Protein AF-A0A0A3YJQ0-F1 (afdb_monomer_lite)

pLDDT: mean 94.19, std 6.0, range [55.44, 98.5]

Foldseek 3Di:
DLVVLLCCVPPVPDDLVRSCVVVVHDSVVNVVSNVVVVVVVVVVVVVVVVVVVVVVVVVVVVVVVVVVVVVVVVVVCVVPVD

Radius of gyration: 26.92 Å; chains: 1; bounding box: 47×18×76 Å

Organism: NCBI:txid371042

Structure (mmCIF, N/CA/C/O backbone):
data_AF-A0A0A3YJQ0-F1
#
_entry.id   AF-A0A0A3YJQ0-F1
#
loop_
_atom_site.group_PDB
_atom_site.id
_atom_site.type_symbol
_atom_site.label_atom_id
_atom_site.label_alt_id
_atom_site.label_comp_id
_atom_site.label_asym_id
_atom_site.label_entity_id
_atom_site.label_seq_id
_atom_site.pdbx_PDB_ins_code
_atom_site.Cartn_x
_atom_site.Cartn_y
_atom_site.Cartn_z
_atom_site.occupancy
_atom_site.B_iso_or_equiv
_atom_site.auth_seq_id
_atom_site.auth_comp_id
_atom_site.auth_asym_id
_atom_site.auth_atom_id
_atom_site.pdbx_PDB_model_num
ATOM 1 N N . PHE A 1 1 ? -0.411 -0.008 20.686 1.00 88.06 1 PHE A N 1
ATOM 2 C CA . PHE A 1 1 ? -1.798 0.403 20.995 1.00 88.06 1 PHE A CA 1
ATOM 3 C C . PHE A 1 1 ? -2.678 0.692 19.769 1.00 88.06 1 PHE A C 1
ATOM 5 O O . PHE A 1 1 ? -3.432 -0.188 19.388 1.00 88.06 1 PHE A O 1
ATOM 12 N N . LYS A 1 2 ? -2.625 1.865 19.100 1.00 91.62 2 LYS A N 1
ATOM 13 C CA . LYS A 1 2 ? -3.582 2.203 18.007 1.00 91.62 2 LYS A CA 1
ATOM 14 C C . LYS A 1 2 ? -3.560 1.221 16.821 1.00 91.62 2 LYS A C 1
ATOM 16 O O . LYS A 1 2 ? -4.624 0.844 16.346 1.00 91.62 2 LYS A O 1
ATOM 21 N N . LYS A 1 3 ? -2.374 0.786 16.370 1.00 92.00 3 LYS A N 1
ATOM 22 C CA . LYS A 1 3 ? -2.238 -0.236 15.310 1.00 92.00 3 LYS A CA 1
ATOM 23 C C . LYS A 1 3 ? -2.885 -1.566 15.710 1.00 92.00 3 LYS A C 1
ATOM 25 O O . LYS A 1 3 ? -3.674 -2.102 14.948 1.00 92.00 3 LYS A O 1
ATOM 30 N N . GLU A 1 4 ? -2.615 -2.046 16.921 1.00 92.75 4 GLU A N 1
ATOM 31 C CA . GLU A 1 4 ? -3.193 -3.296 17.440 1.00 92.75 4 GLU A CA 1
ATOM 32 C C . GLU A 1 4 ? -4.719 -3.205 17.564 1.00 92.75 4 GLU A C 1
ATOM 34 O O . GLU A 1 4 ? -5.423 -4.131 17.182 1.00 92.75 4 GLU A O 1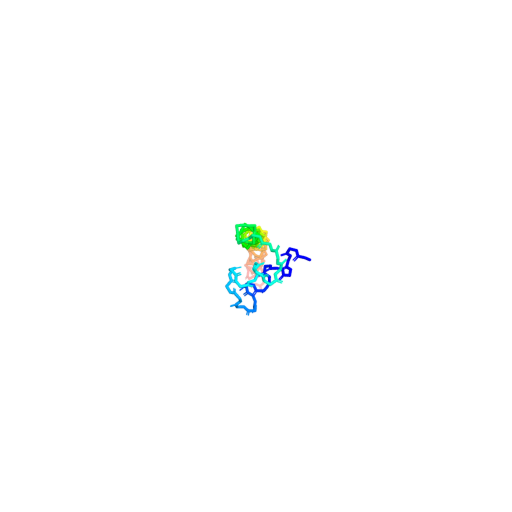
ATOM 39 N N . ALA A 1 5 ? -5.247 -2.061 18.011 1.00 95.44 5 ALA A N 1
ATOM 40 C CA . ALA A 1 5 ? -6.687 -1.827 18.084 1.00 95.44 5 ALA A CA 1
ATOM 41 C C . ALA A 1 5 ? -7.369 -1.900 16.705 1.00 95.44 5 ALA A C 1
ATOM 43 O O . ALA A 1 5 ? -8.463 -2.445 16.574 1.00 95.44 5 ALA A O 1
ATOM 44 N N . VAL A 1 6 ? -6.710 -1.373 15.669 1.00 95.12 6 VAL A N 1
ATOM 45 C CA . VAL A 1 6 ? -7.175 -1.465 14.277 1.00 95.12 6 VAL A CA 1
ATOM 46 C C . VAL A 1 6 ? -7.062 -2.902 13.749 1.00 95.12 6 VAL A C 1
ATOM 48 O O . VAL A 1 6 ? -7.974 -3.359 13.061 1.00 95.12 6 VAL A O 1
ATOM 51 N N . ALA A 1 7 ? -6.003 -3.635 14.109 1.00 95.19 7 ALA A N 1
ATOM 52 C CA . ALA A 1 7 ? -5.793 -5.030 13.713 1.00 95.19 7 ALA A CA 1
ATOM 53 C C . ALA A 1 7 ? -6.866 -5.977 14.277 1.00 95.19 7 ALA A C 1
ATOM 55 O O . ALA A 1 7 ? -7.314 -6.879 13.573 1.00 95.19 7 ALA A O 1
ATOM 56 N N . LEU A 1 8 ? -7.371 -5.733 15.496 1.00 96.12 8 LEU A N 1
ATOM 57 C CA . LEU A 1 8 ? -8.509 -6.497 16.034 1.00 96.12 8 LEU A CA 1
ATOM 58 C C . LEU A 1 8 ? -9.713 -6.483 15.078 1.00 96.12 8 LEU A C 1
ATOM 60 O O . LEU A 1 8 ? -10.381 -7.499 14.896 1.00 96.12 8 LEU A O 1
ATOM 64 N N . VAL A 1 9 ? -9.979 -5.335 14.452 1.00 95.88 9 VAL A N 1
ATOM 65 C CA . VAL A 1 9 ? -11.104 -5.162 13.525 1.00 95.88 9 VAL A CA 1
ATOM 66 C C . VAL A 1 9 ? -10.761 -5.693 12.133 1.00 95.88 9 VAL A C 1
ATOM 68 O O . VAL A 1 9 ? -11.527 -6.467 11.567 1.00 95.88 9 VAL A O 1
ATOM 71 N N . ASN A 1 10 ? -9.615 -5.291 11.582 1.00 94.19 10 ASN A N 1
ATOM 72 C CA . ASN A 1 10 ? -9.274 -5.560 10.183 1.00 94.19 10 ASN A CA 1
ATOM 73 C C . ASN A 1 10 ? -8.741 -6.976 9.934 1.00 94.19 10 ASN A C 1
ATOM 75 O O . ASN A 1 10 ? -8.937 -7.510 8.848 1.00 94.19 10 ASN A O 1
ATOM 79 N N . GLU A 1 11 ? -8.056 -7.566 10.912 1.00 94.38 11 GLU A N 1
ATOM 80 C CA . GLU A 1 11 ? -7.355 -8.847 10.758 1.00 94.38 11 GLU A CA 1
ATOM 81 C C . GLU A 1 11 ? -8.039 -9.955 11.561 1.00 94.38 11 GLU A C 1
ATOM 83 O O . GLU A 1 11 ? -8.169 -11.078 11.087 1.00 94.38 11 GLU A O 1
ATOM 88 N N . GLN A 1 12 ? -8.521 -9.638 12.767 1.00 93.19 12 GLN A N 1
ATOM 89 C CA . GLN A 1 12 ? -9.114 -10.629 13.675 1.00 93.19 12 GLN A CA 1
ATOM 90 C C . GLN A 1 12 ? -10.650 -10.671 13.622 1.00 93.19 12 GLN A C 1
ATOM 92 O O . GLN A 1 12 ? -11.274 -11.443 14.350 1.00 93.19 12 GLN A O 1
ATOM 97 N N . GLY A 1 13 ? -11.274 -9.848 12.772 1.00 93.50 13 GLY A N 1
ATOM 98 C CA . GLY A 1 13 ? -12.711 -9.891 12.485 1.00 93.50 13 GLY A CA 1
ATOM 99 C C . GLY A 1 13 ? -13.623 -9.384 13.607 1.00 93.50 13 GLY A C 1
ATOM 100 O O . GLY A 1 13 ? -14.824 -9.660 13.595 1.00 93.50 13 GLY A O 1
ATOM 101 N N . TYR A 1 14 ? -13.096 -8.651 14.592 1.00 96.94 14 TYR A N 1
ATOM 102 C CA . TYR A 1 14 ? -13.931 -8.051 15.630 1.00 96.94 14 TYR A CA 1
ATOM 103 C C . TYR A 1 14 ? -14.798 -6.939 15.040 1.00 96.94 14 TYR A C 1
ATOM 105 O O . TYR A 1 14 ? -14.351 -6.125 14.232 1.00 96.94 14 TYR A O 1
ATOM 113 N N . THR A 1 15 ? -16.036 -6.825 15.521 1.00 97.56 15 THR A N 1
ATOM 114 C CA . THR A 1 15 ? -16.805 -5.600 15.291 1.00 97.56 15 THR A CA 1
ATOM 115 C C . THR A 1 15 ? -16.165 -4.444 16.062 1.00 97.56 15 THR A C 1
ATOM 117 O 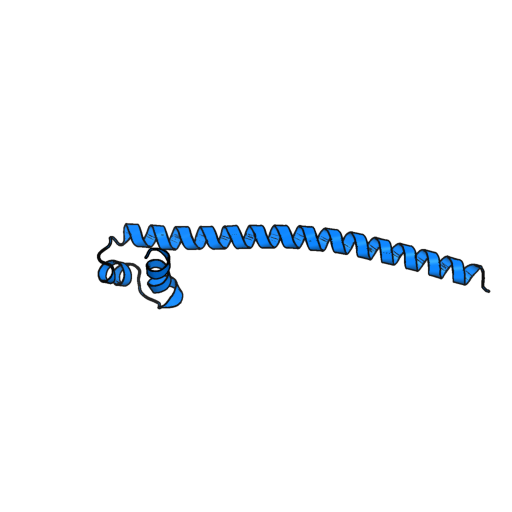O . THR A 1 15 ? -15.569 -4.645 17.123 1.00 97.56 15 THR A O 1
ATOM 120 N N . ILE A 1 16 ? -16.332 -3.215 15.561 1.00 96.25 16 ILE A N 1
ATOM 121 C CA . ILE A 1 16 ? -15.815 -2.005 16.224 1.00 96.25 16 ILE A CA 1
ATOM 122 C C . ILE A 1 16 ? -16.296 -1.938 17.681 1.00 96.25 16 ILE A C 1
ATOM 124 O O . ILE A 1 16 ? -15.485 -1.694 18.564 1.00 96.25 16 ILE A O 1
ATOM 128 N N . ALA A 1 17 ? -17.572 -2.231 17.945 1.00 96.75 17 ALA A N 1
ATOM 129 C CA . ALA A 1 17 ? -18.125 -2.224 19.300 1.00 96.75 17 ALA A CA 1
ATOM 130 C C . ALA A 1 17 ? -17.447 -3.256 20.221 1.00 96.75 17 ALA A C 1
ATOM 132 O O . ALA A 1 17 ? -17.069 -2.941 21.347 1.00 96.75 17 ALA A O 1
ATOM 133 N N . LYS A 1 18 ? -17.224 -4.489 19.739 1.00 97.00 18 LYS A N 1
ATOM 134 C CA . LYS A 1 18 ? -16.585 -5.549 20.537 1.00 97.00 18 LYS A CA 1
ATOM 135 C C . LYS A 1 18 ? -15.118 -5.232 20.830 1.00 97.00 18 LYS A C 1
ATOM 137 O O . LYS A 1 18 ? -14.653 -5.445 21.949 1.00 97.00 18 LYS A O 1
ATOM 142 N N . ALA A 1 19 ? -14.392 -4.720 19.840 1.00 96.88 19 ALA A N 1
ATOM 143 C CA . ALA A 1 19 ? -13.005 -4.305 20.009 1.00 96.88 19 ALA A CA 1
ATOM 144 C C . ALA A 1 19 ? -12.889 -3.089 20.945 1.00 96.88 19 ALA A C 1
ATOM 146 O O . ALA A 1 19 ? -12.061 -3.097 21.850 1.00 96.88 19 ALA A O 1
ATOM 147 N N . ALA A 1 20 ? -13.753 -2.083 20.794 1.00 97.00 20 ALA A N 1
ATOM 148 C CA . ALA A 1 20 ? -13.776 -0.898 21.649 1.00 97.00 20 ALA A CA 1
ATOM 149 C C . ALA A 1 20 ? -14.073 -1.248 23.116 1.00 97.00 20 ALA A C 1
ATOM 151 O O . ALA A 1 20 ? -13.336 -0.815 24.002 1.00 97.00 20 ALA A O 1
ATOM 152 N N . ALA A 1 21 ? -15.065 -2.112 23.361 1.00 96.81 21 ALA A N 1
ATOM 153 C CA . ALA A 1 21 ? -15.385 -2.614 24.696 1.00 96.81 21 ALA A CA 1
ATOM 154 C C . ALA A 1 21 ? -14.219 -3.399 25.321 1.00 96.81 21 ALA A C 1
ATOM 156 O O . ALA A 1 21 ? -13.883 -3.176 26.481 1.00 96.81 21 ALA A O 1
ATOM 157 N N . SER A 1 22 ? -13.556 -4.263 24.542 1.00 94.88 22 SER A N 1
ATOM 158 C CA . SER A 1 22 ? -12.395 -5.044 25.009 1.00 94.88 22 SER A CA 1
ATOM 159 C C . SER A 1 22 ? -11.192 -4.161 25.368 1.00 94.88 22 SER A C 1
ATOM 161 O O . SER A 1 22 ? -10.377 -4.534 26.205 1.00 94.88 22 SER A O 1
ATOM 163 N N . LEU A 1 23 ? -11.080 -2.992 24.732 1.00 95.06 23 LEU A N 1
ATOM 164 C CA . LEU A 1 23 ? -9.999 -2.025 24.932 1.00 95.06 23 LEU A CA 1
ATOM 165 C C . LEU A 1 23 ? -10.353 -0.902 25.921 1.00 95.06 23 LEU A C 1
ATOM 167 O O . LEU A 1 23 ? -9.500 -0.061 26.199 1.00 95.06 23 LEU A O 1
ATOM 171 N N . GLY A 1 24 ? -11.593 -0.848 26.420 1.00 96.44 24 GLY A N 1
ATOM 172 C CA . GLY A 1 24 ? -12.058 0.209 27.322 1.00 96.44 24 GLY A CA 1
ATOM 173 C C . GLY A 1 24 ? -12.101 1.607 26.690 1.00 96.44 24 GLY A C 1
ATOM 174 O O . GLY A 1 24 ? -11.929 2.602 27.391 1.00 96.44 24 GLY A O 1
ATOM 175 N N . ILE A 1 25 ? -12.301 1.706 25.371 1.00 97.12 25 ILE A N 1
ATOM 176 C CA . ILE A 1 25 ? -12.363 2.982 24.634 1.00 97.12 25 ILE A CA 1
ATOM 177 C C . ILE A 1 25 ? -13.725 3.182 23.970 1.00 97.12 25 ILE A C 1
ATOM 179 O O . ILE A 1 25 ? -14.497 2.244 23.809 1.00 97.12 25 ILE A O 1
ATOM 183 N N . SER A 1 26 ? -14.013 4.409 23.529 1.00 97.62 26 SER A N 1
ATOM 184 C CA . SER A 1 26 ? -15.240 4.677 22.774 1.00 97.62 26 SER A CA 1
ATOM 185 C C . SER A 1 26 ? -15.192 4.097 21.353 1.00 97.62 26 SER A C 1
ATOM 187 O O . SER A 1 26 ? -14.182 4.218 20.648 1.00 97.62 26 SER A O 1
ATOM 189 N N . ASP A 1 27 ? -16.330 3.583 20.881 1.00 96.94 27 ASP A N 1
ATOM 190 C CA . ASP A 1 27 ? -16.533 3.132 19.498 1.00 96.94 27 ASP A CA 1
ATOM 191 C C . ASP A 1 27 ? -16.176 4.209 18.470 1.00 96.94 27 ASP A C 1
ATOM 193 O O . ASP A 1 27 ? -15.645 3.916 17.397 1.00 96.94 27 ASP A O 1
ATOM 197 N N . ARG A 1 28 ? -16.459 5.480 18.788 1.00 97.44 28 ARG A N 1
ATOM 198 C CA . ARG A 1 28 ? -16.161 6.621 17.912 1.00 97.44 28 ARG A CA 1
ATOM 199 C C . ARG A 1 28 ? -14.657 6.788 17.716 1.00 97.44 28 ARG A C 1
ATOM 201 O O . ARG A 1 28 ? -14.215 7.006 16.588 1.00 97.44 28 ARG A O 1
ATOM 208 N N . THR A 1 29 ? -13.885 6.665 18.794 1.00 97.44 29 THR A N 1
ATOM 209 C CA . THR A 1 29 ? -12.421 6.732 18.754 1.00 97.44 29 THR A CA 1
ATOM 210 C C . THR A 1 29 ? -11.865 5.617 17.880 1.00 97.44 29 THR A C 1
ATOM 212 O O . THR A 1 29 ? -11.096 5.886 16.954 1.00 97.44 29 THR A O 1
ATOM 215 N N . LEU A 1 30 ? -12.306 4.378 18.119 1.00 97.81 30 LEU A N 1
ATOM 216 C CA . LEU A 1 30 ? -11.824 3.229 17.360 1.00 97.81 30 LEU A CA 1
ATOM 217 C C . LEU A 1 30 ? -12.206 3.322 15.879 1.00 97.81 30 LEU A C 1
ATOM 219 O O . LEU A 1 30 ? -11.367 3.095 15.009 1.00 97.81 30 LEU A O 1
ATOM 223 N N . ARG A 1 31 ? -13.439 3.742 15.574 1.00 96.88 31 ARG A N 1
ATOM 224 C CA . ARG A 1 31 ? -13.891 3.983 14.198 1.00 96.88 31 ARG A CA 1
ATOM 225 C C . ARG A 1 31 ? -12.996 4.989 13.476 1.00 96.88 31 ARG A C 1
ATOM 227 O O . ARG A 1 31 ? -12.601 4.737 12.341 1.00 96.88 31 ARG A O 1
ATOM 234 N N . GLY A 1 32 ? -12.654 6.101 14.128 1.00 97.31 32 GLY A N 1
ATOM 235 C CA . GLY A 1 32 ? -11.750 7.101 13.557 1.00 97.31 32 GLY A CA 1
ATOM 236 C C . GLY A 1 32 ? -10.368 6.527 13.238 1.00 97.31 32 GLY A C 1
ATOM 237 O O . GLY A 1 32 ? -9.780 6.854 12.209 1.00 97.31 32 GLY A O 1
ATOM 238 N N . TRP A 1 33 ? -9.857 5.628 14.080 1.00 97.06 33 TRP A N 1
ATOM 239 C CA . TRP A 1 33 ? -8.576 4.964 13.841 1.00 97.06 33 TRP A CA 1
ATOM 240 C C . TRP A 1 33 ? -8.618 3.988 12.669 1.00 97.06 33 TRP A C 1
ATOM 242 O O . TRP A 1 33 ? -7.707 4.021 11.846 1.00 97.06 33 TRP A O 1
ATOM 252 N N . VAL A 1 34 ? -9.671 3.175 12.564 1.00 95.75 34 VAL A N 1
ATOM 253 C CA . VAL A 1 34 ? -9.846 2.217 11.460 1.00 95.75 34 VAL A CA 1
ATOM 254 C C . VAL A 1 34 ? -9.951 2.949 10.120 1.00 95.75 34 VAL A C 1
ATOM 256 O O . VAL A 1 34 ? -9.239 2.607 9.176 1.00 95.75 34 VAL A O 1
ATOM 259 N N . VAL A 1 35 ? -10.780 3.996 10.047 1.00 95.31 35 VAL A N 1
ATOM 260 C CA . VAL A 1 35 ? -10.950 4.796 8.821 1.00 95.31 35 VAL A CA 1
ATOM 261 C C . VAL A 1 35 ? -9.654 5.509 8.442 1.00 95.31 35 VAL A C 1
ATOM 263 O O . VAL A 1 35 ? -9.228 5.424 7.293 1.00 95.31 35 VAL A O 1
ATOM 266 N N . GLY A 1 36 ? -8.996 6.164 9.403 1.00 92.56 36 GLY A N 1
ATOM 267 C CA . GLY A 1 36 ? -7.741 6.869 9.143 1.00 92.56 36 GLY A CA 1
ATOM 268 C C . GLY A 1 36 ? -6.619 5.935 8.681 1.00 92.56 36 GLY A C 1
ATOM 269 O O . GLY A 1 36 ? -5.864 6.292 7.783 1.00 92.56 36 GLY A O 1
ATOM 270 N N . ASN A 1 37 ? -6.534 4.721 9.238 1.00 92.69 37 ASN A N 1
ATOM 271 C CA . ASN A 1 37 ? -5.542 3.733 8.812 1.00 92.69 37 ASN A CA 1
ATOM 272 C C . ASN A 1 37 ? -5.774 3.281 7.366 1.00 92.69 37 ASN A C 1
ATOM 274 O O . ASN A 1 37 ? -4.823 3.191 6.598 1.00 92.69 37 ASN A O 1
ATOM 278 N N . ARG A 1 38 ? -7.036 3.047 6.984 1.00 89.31 38 ARG A N 1
ATOM 279 C CA . ARG A 1 38 ? -7.393 2.672 5.611 1.00 89.31 38 ARG A CA 1
ATOM 280 C C . ARG A 1 38 ? -7.053 3.776 4.607 1.00 89.31 38 ARG A C 1
ATOM 282 O O . ARG A 1 38 ? -6.454 3.496 3.574 1.00 89.31 38 ARG A O 1
ATOM 289 N N . GLN A 1 39 ? -7.394 5.024 4.924 1.00 90.56 39 GLN A N 1
ATOM 290 C CA . GLN A 1 39 ? -7.072 6.169 4.066 1.00 90.56 39 GLN A CA 1
ATOM 291 C C . GLN A 1 39 ? -5.562 6.343 3.899 1.00 90.56 39 GLN A C 1
ATOM 293 O O . GLN A 1 39 ? -5.096 6.598 2.793 1.00 90.56 39 GLN A O 1
ATOM 298 N N . HIS A 1 40 ? -4.798 6.162 4.979 1.00 88.44 40 HIS A N 1
ATOM 299 C CA . HIS A 1 40 ? -3.345 6.231 4.920 1.00 88.44 40 HIS A CA 1
ATOM 300 C C . HIS A 1 40 ? -2.763 5.128 4.027 1.00 88.44 40 HIS A C 1
ATOM 302 O O . HIS A 1 40 ? -2.027 5.445 3.097 1.00 88.44 40 HIS A O 1
ATOM 308 N N . SER A 1 41 ? -3.186 3.871 4.202 1.00 86.00 41 SER A N 1
ATOM 309 C CA . SER A 1 41 ? -2.728 2.775 3.337 1.00 86.00 41 SER A CA 1
ATOM 310 C C . SER A 1 41 ? -3.106 2.979 1.867 1.00 86.00 41 SER A C 1
ATOM 312 O O . SER A 1 41 ? -2.299 2.722 0.982 1.00 86.00 41 SER A O 1
ATOM 314 N N . GLU A 1 42 ? -4.314 3.480 1.581 1.00 87.00 42 GLU A N 1
ATOM 315 C CA . GLU A 1 42 ? -4.728 3.795 0.207 1.00 87.00 42 GLU A CA 1
ATOM 316 C C . GLU A 1 42 ? -3.885 4.942 -0.379 1.00 87.00 42 GLU A C 1
ATOM 318 O O . GLU A 1 42 ? -3.546 4.921 -1.562 1.00 87.00 42 GLU A O 1
ATOM 323 N N . SER A 1 43 ? -3.509 5.933 0.437 1.00 89.25 43 SER A N 1
ATOM 324 C CA . SER A 1 43 ? -2.641 7.030 0.000 1.00 89.25 43 SER A CA 1
ATOM 325 C C . SER A 1 43 ? -1.208 6.580 -0.297 1.00 89.25 43 SER A C 1
ATOM 327 O O . SER A 1 43 ? -0.680 6.961 -1.339 1.00 89.25 43 SER A O 1
ATOM 329 N N . GLU A 1 44 ? -0.622 5.725 0.548 1.00 87.56 44 GLU A N 1
ATOM 330 C CA . GLU A 1 44 ? 0.725 5.168 0.353 1.00 87.56 44 GLU A CA 1
ATOM 331 C C . GLU A 1 44 ? 0.778 4.291 -0.906 1.00 87.56 44 GLU A C 1
ATOM 333 O O . GLU A 1 44 ? 1.622 4.502 -1.774 1.00 87.56 44 GLU A O 1
ATOM 338 N N . LEU A 1 45 ? -0.199 3.392 -1.086 1.00 88.31 45 LEU A N 1
ATOM 339 C CA . LEU A 1 45 ? -0.304 2.562 -2.294 1.00 88.31 45 LEU A CA 1
ATOM 340 C C . LEU A 1 45 ? -0.394 3.407 -3.573 1.00 88.31 45 LEU A C 1
ATOM 342 O O . LEU A 1 45 ? 0.232 3.084 -4.584 1.00 88.31 45 LEU A O 1
ATOM 346 N N . ASN A 1 46 ? -1.153 4.505 -3.543 1.00 90.50 46 ASN A N 1
ATOM 347 C CA . ASN A 1 46 ? -1.259 5.415 -4.682 1.00 90.50 46 ASN A CA 1
ATOM 348 C C . ASN A 1 46 ? 0.066 6.138 -4.982 1.00 90.50 46 ASN A C 1
ATOM 350 O O . ASN A 1 46 ? 0.363 6.421 -6.148 1.00 90.50 46 ASN A O 1
ATOM 354 N N . GLU A 1 47 ? 0.852 6.476 -3.961 1.00 91.06 47 GLU A N 1
ATOM 355 C CA . GLU A 1 47 ? 2.166 7.098 -4.131 1.00 91.06 47 GLU A CA 1
ATOM 356 C C . GLU A 1 47 ? 3.181 6.117 -4.730 1.00 91.06 47 GLU A C 1
ATOM 358 O O . GLU A 1 47 ? 3.844 6.450 -5.720 1.00 91.06 47 GLU A O 1
ATOM 363 N N . ASP A 1 48 ? 3.215 4.884 -4.229 1.00 92.88 48 ASP A N 1
ATOM 364 C CA . ASP A 1 48 ? 4.067 3.815 -4.756 1.00 92.88 48 ASP A CA 1
ATOM 365 C C . ASP A 1 48 ? 3.742 3.512 -6.222 1.00 92.88 48 ASP A C 1
ATOM 367 O O . ASP A 1 48 ? 4.633 3.488 -7.077 1.00 92.88 48 ASP A O 1
ATOM 371 N N . GLN A 1 49 ? 2.454 3.395 -6.563 1.00 94.44 49 GLN A N 1
ATOM 372 C CA . GLN A 1 49 ? 2.008 3.210 -7.947 1.00 94.44 49 GLN A CA 1
ATOM 373 C C . GLN A 1 49 ? 2.455 4.353 -8.868 1.00 94.44 49 GLN A C 1
ATOM 375 O O . GLN A 1 49 ? 2.850 4.119 -10.014 1.00 94.44 49 GLN A O 1
ATOM 380 N N . ARG A 1 50 ? 2.420 5.605 -8.393 1.00 94.75 50 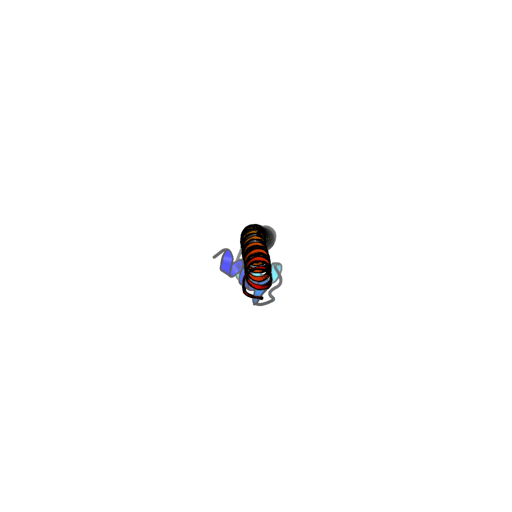ARG A N 1
ATOM 381 C CA . ARG A 1 50 ? 2.893 6.766 -9.168 1.00 94.75 50 ARG A CA 1
ATOM 382 C C . ARG A 1 50 ? 4.403 6.736 -9.369 1.00 94.75 50 ARG A C 1
ATOM 384 O O . ARG A 1 50 ? 4.871 7.105 -10.450 1.00 94.75 50 ARG A O 1
ATOM 391 N N . THR A 1 51 ? 5.155 6.330 -8.353 1.00 96.69 51 THR A N 1
ATOM 392 C CA . THR A 1 51 ? 6.614 6.195 -8.422 1.00 96.69 51 THR A CA 1
ATOM 393 C C . THR A 1 51 ? 7.006 5.110 -9.416 1.00 96.69 51 THR A C 1
ATOM 395 O O . THR A 1 51 ? 7.809 5.363 -10.319 1.00 96.69 51 THR A O 1
ATOM 398 N N . GLU A 1 52 ? 6.355 3.952 -9.347 1.00 96.12 52 GLU A N 1
ATOM 399 C CA . GLU A 1 52 ? 6.607 2.851 -10.270 1.00 96.12 52 GLU A CA 1
ATOM 400 C C . GLU A 1 52 ? 6.217 3.211 -11.708 1.00 96.12 52 GLU A C 1
ATOM 402 O O . GLU A 1 52 ? 6.978 2.975 -12.647 1.00 96.12 52 GLU A O 1
ATOM 407 N N . LEU A 1 53 ? 5.091 3.904 -11.904 1.00 97.81 53 LEU A N 1
ATOM 408 C CA . LEU A 1 53 ? 4.692 4.389 -13.225 1.00 97.81 53 LEU A CA 1
ATOM 409 C C . LEU A 1 53 ? 5.741 5.333 -13.837 1.00 97.81 53 LEU A C 1
ATOM 411 O O . LEU A 1 53 ? 6.002 5.276 -15.042 1.00 97.81 53 LEU A O 1
ATOM 415 N N . LYS A 1 54 ? 6.354 6.211 -13.031 1.00 97.69 54 LYS A N 1
ATOM 416 C CA . LYS A 1 54 ? 7.445 7.084 -13.495 1.00 97.69 54 LYS A CA 1
ATOM 417 C C . LYS A 1 54 ? 8.682 6.270 -13.881 1.00 97.69 54 LYS A C 1
ATOM 419 O O . LYS A 1 54 ? 9.258 6.543 -14.936 1.00 97.69 54 LYS A O 1
ATOM 424 N N . ARG A 1 55 ? 9.058 5.270 -13.074 1.00 98.19 55 ARG A N 1
ATOM 425 C CA . ARG A 1 55 ? 10.190 4.369 -13.349 1.00 98.19 55 ARG A CA 1
ATOM 426 C C . ARG A 1 55 ? 9.989 3.621 -14.666 1.00 98.19 55 ARG A C 1
ATOM 428 O O . ARG A 1 55 ? 10.824 3.730 -15.560 1.00 98.19 55 ARG A O 1
ATOM 435 N N . LEU A 1 56 ? 8.837 2.975 -14.830 1.00 98.38 56 LEU A N 1
ATOM 436 C CA . LEU A 1 56 ? 8.493 2.214 -16.033 1.00 98.38 56 LEU A CA 1
ATOM 437 C C . LEU A 1 56 ? 8.440 3.093 -17.286 1.00 98.38 56 LEU A C 1
ATOM 439 O O . LEU A 1 56 ? 8.880 2.679 -18.356 1.00 98.38 56 LEU A O 1
ATOM 443 N N . ARG A 1 57 ? 7.941 4.333 -17.183 1.00 98.19 57 ARG A N 1
ATOM 444 C CA . ARG A 1 57 ? 7.959 5.284 -18.309 1.00 98.19 57 ARG A CA 1
ATOM 445 C C . ARG A 1 57 ? 9.377 5.664 -18.727 1.00 98.19 57 ARG A C 1
ATOM 447 O O . ARG A 1 57 ? 9.626 5.807 -19.925 1.00 98.19 57 ARG A O 1
ATOM 454 N N . LYS A 1 58 ? 10.288 5.837 -17.766 1.00 98.38 58 LYS A N 1
ATOM 455 C CA . LYS A 1 58 ? 11.702 6.114 -18.041 1.00 98.38 58 LYS A CA 1
ATOM 456 C C . LYS A 1 58 ? 12.361 4.919 -18.733 1.00 98.38 58 LYS A C 1
ATOM 458 O O . LYS A 1 58 ? 12.904 5.086 -19.820 1.00 98.38 58 LYS A O 1
ATOM 463 N N . GLU A 1 59 ? 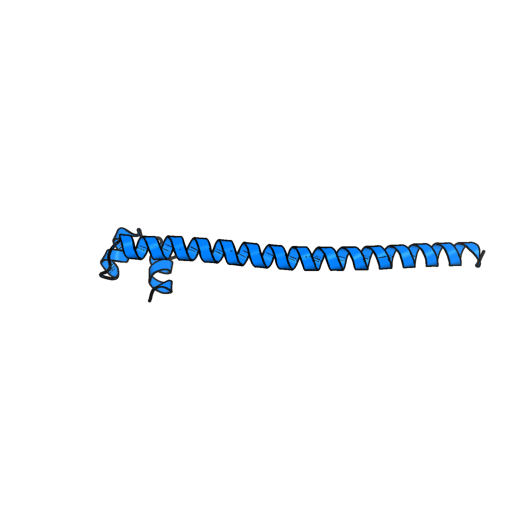12.201 3.729 -18.166 1.00 98.12 59 GLU A N 1
ATOM 464 C CA . GLU A 1 59 ? 12.750 2.482 -18.709 1.00 98.12 59 GLU A CA 1
ATOM 465 C C . GLU A 1 59 ? 12.218 2.199 -20.124 1.00 98.12 59 GLU A C 1
ATOM 467 O O . GLU A 1 59 ? 12.978 1.918 -21.045 1.00 98.12 59 GLU A O 1
ATOM 472 N N . ASN A 1 60 ? 10.915 2.388 -20.364 1.00 98.44 60 ASN A N 1
ATOM 473 C CA . ASN A 1 60 ? 10.340 2.201 -21.697 1.00 98.44 60 ASN A CA 1
ATOM 474 C C . ASN A 1 60 ? 10.928 3.170 -22.734 1.00 98.44 60 ASN A C 1
ATOM 476 O O . ASN A 1 60 ? 11.107 2.801 -23.895 1.00 98.44 60 ASN A O 1
ATOM 480 N N . LYS A 1 61 ? 11.225 4.412 -22.334 1.00 98.25 61 LYS A N 1
ATOM 481 C CA . LYS A 1 61 ? 11.865 5.398 -23.211 1.00 98.25 61 LYS A CA 1
ATOM 482 C C . LYS A 1 61 ? 13.292 4.975 -23.566 1.00 98.25 61 LYS A C 1
ATOM 484 O O . LYS A 1 61 ? 13.664 5.079 -24.733 1.00 98.25 61 LYS A O 1
ATOM 489 N N . GLU A 1 62 ? 14.057 4.500 -22.588 1.00 98.38 62 GLU A N 1
ATOM 490 C CA . GLU A 1 62 ? 15.428 4.006 -22.774 1.00 98.38 62 GLU A CA 1
ATOM 491 C C . GLU A 1 62 ? 15.447 2.786 -23.705 1.00 98.38 62 GLU A C 1
ATOM 493 O O . GLU A 1 62 ? 16.100 2.823 -24.747 1.00 98.38 62 GLU A O 1
ATOM 498 N N . LEU A 1 63 ? 14.603 1.785 -23.443 1.00 98.50 63 LEU A N 1
ATOM 499 C CA . LEU A 1 63 ? 14.472 0.592 -24.287 1.00 98.50 63 LEU A CA 1
ATOM 500 C C . LEU A 1 63 ? 14.066 0.920 -25.730 1.00 98.50 63 LEU A C 1
ATOM 502 O O . LEU A 1 63 ? 14.548 0.306 -26.684 1.00 98.50 63 LEU A O 1
ATOM 506 N N . ARG A 1 64 ? 13.170 1.897 -25.928 1.00 98.19 64 ARG A N 1
ATOM 507 C CA . ARG A 1 64 ? 12.809 2.355 -27.279 1.00 98.19 64 ARG A CA 1
ATOM 508 C C . ARG A 1 64 ? 14.006 2.970 -27.994 1.00 98.19 64 ARG A C 1
ATOM 510 O O . ARG A 1 64 ? 14.189 2.695 -29.175 1.00 98.19 64 ARG A O 1
ATOM 517 N N . LEU A 1 65 ? 14.807 3.778 -27.303 1.00 98.12 65 LEU A N 1
ATOM 518 C CA . LEU A 1 65 ? 16.003 4.379 -27.885 1.00 98.12 65 LEU A CA 1
ATOM 519 C C . LEU A 1 65 ? 17.030 3.309 -28.274 1.00 98.12 65 LEU A C 1
ATOM 521 O O . LEU A 1 65 ? 17.508 3.323 -29.407 1.00 98.12 65 LEU A O 1
ATOM 525 N N . GLU A 1 66 ? 17.316 2.360 -27.382 1.00 97.81 66 GLU A N 1
ATOM 526 C CA . GLU A 1 66 ? 18.214 1.232 -27.659 1.00 97.81 66 GLU A CA 1
ATOM 527 C C . GLU A 1 66 ? 17.747 0.432 -28.876 1.00 97.81 66 GLU A C 1
ATOM 529 O O . GLU A 1 66 ? 18.526 0.173 -29.796 1.00 97.81 66 GLU A O 1
ATOM 534 N N . LYS A 1 67 ? 16.448 0.118 -28.944 1.00 98.12 67 LYS A N 1
ATOM 535 C CA . LYS A 1 67 ? 15.856 -0.578 -30.089 1.00 98.12 67 LYS A CA 1
ATOM 536 C C . LYS A 1 67 ? 16.050 0.191 -31.397 1.00 98.12 67 LYS A C 1
ATOM 538 O O . LYS A 1 67 ? 16.344 -0.419 -32.423 1.00 98.12 67 LYS A O 1
ATOM 543 N N . GLU A 1 68 ? 15.885 1.511 -31.387 1.00 97.75 68 GLU A N 1
ATOM 544 C CA . GLU A 1 68 ? 16.099 2.338 -32.578 1.00 97.75 68 GLU A CA 1
ATOM 545 C C . GLU A 1 68 ? 17.576 2.410 -32.985 1.00 97.75 68 GLU A C 1
ATOM 547 O O . GLU A 1 68 ? 17.880 2.370 -34.178 1.00 97.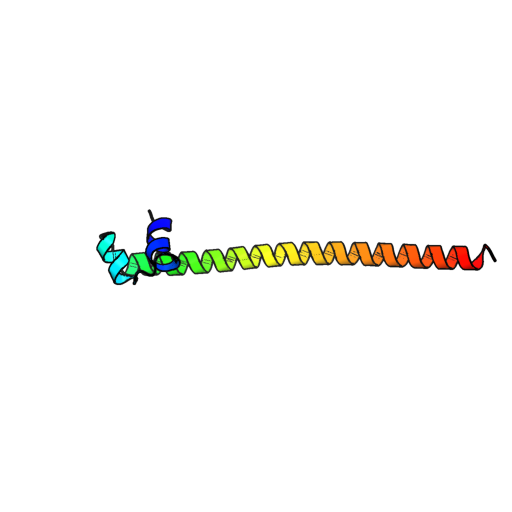75 68 GLU A O 1
ATOM 552 N N . ILE A 1 69 ? 18.503 2.459 -32.025 1.00 97.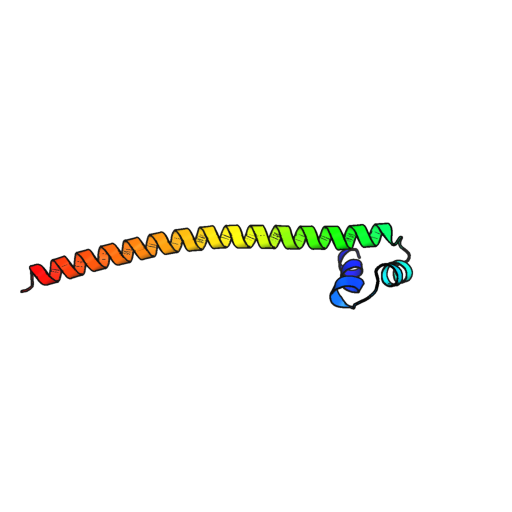56 69 ILE A N 1
ATOM 553 C CA . ILE A 1 69 ? 19.946 2.398 -32.300 1.00 97.56 69 ILE A CA 1
ATOM 554 C C . ILE A 1 69 ? 20.301 1.061 -32.955 1.00 97.56 69 ILE A C 1
ATOM 556 O O . ILE A 1 69 ? 20.943 1.050 -34.006 1.00 97.56 69 ILE A O 1
ATOM 560 N N . LEU A 1 70 ? 19.830 -0.052 -32.389 1.00 97.06 70 LEU A N 1
ATOM 561 C CA . LEU A 1 70 ? 20.083 -1.390 -32.925 1.00 97.06 70 LEU A CA 1
ATOM 562 C C . LEU A 1 70 ? 19.535 -1.543 -34.344 1.00 97.06 70 LEU A C 1
ATOM 564 O O . LEU A 1 70 ? 20.258 -1.992 -35.227 1.00 97.06 70 LEU A O 1
ATOM 568 N N . LYS A 1 71 ? 18.301 -1.092 -34.604 1.00 96.94 71 LYS A N 1
ATOM 569 C CA . LYS A 1 71 ? 17.731 -1.098 -35.962 1.00 96.94 71 LYS A CA 1
ATOM 570 C C . LYS A 1 71 ? 18.595 -0.325 -36.957 1.00 96.94 71 LYS A C 1
ATOM 572 O O . LYS A 1 71 ? 18.838 -0.813 -38.058 1.00 96.94 71 LYS A O 1
ATOM 577 N N . LYS A 1 72 ? 19.051 0.877 -36.585 1.00 96.38 72 LYS A N 1
ATOM 578 C CA . LYS A 1 72 ? 19.914 1.702 -37.444 1.00 96.38 72 LYS A CA 1
ATOM 579 C C . LYS A 1 72 ? 21.255 1.022 -37.709 1.00 96.38 72 LYS A C 1
ATOM 581 O O . LYS A 1 72 ? 21.701 1.018 -38.853 1.00 96.38 72 LYS A O 1
ATOM 586 N N . ALA A 1 73 ? 21.862 0.416 -36.688 1.00 96.00 73 ALA A N 1
ATOM 587 C CA . ALA A 1 73 ? 23.102 -0.340 -36.829 1.00 96.00 73 ALA A CA 1
ATOM 588 C C . ALA A 1 73 ? 22.920 -1.544 -37.768 1.00 96.00 73 ALA A C 1
ATOM 590 O O . ALA A 1 73 ? 23.669 -1.684 -38.731 1.00 96.00 73 ALA A O 1
ATOM 591 N N . SER A 1 74 ? 21.881 -2.362 -37.562 1.00 95.81 74 SER A N 1
ATOM 592 C CA . SER A 1 74 ? 21.573 -3.502 -38.435 1.00 95.81 74 SER A CA 1
ATOM 593 C C . SER A 1 74 ? 21.357 -3.079 -39.890 1.00 95.81 74 SER A C 1
ATOM 595 O O . SER A 1 74 ? 21.903 -3.708 -40.793 1.00 95.81 74 SER A O 1
ATOM 597 N N . ALA A 1 75 ? 20.615 -1.992 -40.128 1.00 95.25 75 ALA A N 1
ATOM 598 C CA . ALA A 1 75 ? 20.398 -1.462 -41.474 1.00 95.25 75 ALA A CA 1
ATOM 599 C C . ALA A 1 75 ? 21.696 -0.950 -42.122 1.00 95.25 75 ALA A C 1
ATOM 601 O O . ALA A 1 75 ? 21.916 -1.160 -43.314 1.00 95.25 75 ALA A O 1
ATOM 602 N N . PHE A 1 76 ? 22.568 -0.301 -41.345 1.00 94.81 76 PHE A N 1
ATOM 603 C CA . PHE A 1 76 ? 23.873 0.148 -41.822 1.00 94.81 76 PHE A CA 1
ATOM 604 C C . PHE A 1 76 ? 24.746 -1.034 -42.262 1.00 94.81 76 PHE A C 1
ATOM 606 O O . PHE A 1 76 ? 25.257 -1.016 -43.383 1.00 94.81 76 PHE A O 1
ATOM 613 N N . PHE A 1 77 ? 24.875 -2.070 -41.427 1.00 93.69 77 PHE A N 1
ATOM 614 C CA . PHE A 1 77 ? 25.683 -3.250 -41.748 1.00 93.69 77 PHE A CA 1
ATOM 615 C C . PHE A 1 77 ? 25.138 -4.017 -42.954 1.00 93.69 77 PHE A C 1
ATOM 617 O O . PHE A 1 77 ? 25.910 -4.357 -43.846 1.00 93.69 77 PHE A O 1
ATOM 624 N N . ALA A 1 78 ? 23.817 -4.200 -43.044 1.00 94.06 78 ALA A N 1
ATOM 625 C CA . ALA A 1 78 ? 23.186 -4.858 -44.189 1.00 94.06 78 ALA A CA 1
ATOM 626 C C . ALA A 1 78 ? 23.472 -4.153 -45.529 1.00 94.06 78 ALA A C 1
ATOM 628 O O . ALA A 1 78 ? 23.498 -4.810 -46.560 1.00 94.06 78 ALA A O 1
ATOM 629 N N . LYS A 1 79 ? 23.693 -2.830 -45.518 1.00 91.44 79 LYS A N 1
ATOM 630 C CA . LYS A 1 79 ? 23.981 -2.034 -46.722 1.00 91.44 79 LYS A CA 1
ATOM 631 C C . LYS A 1 79 ? 25.465 -2.012 -47.122 1.00 91.44 79 LYS A C 1
ATOM 633 O O . LYS A 1 79 ? 25.755 -1.772 -48.286 1.00 91.44 79 LYS A O 1
ATOM 638 N N . HIS A 1 80 ? 26.392 -2.179 -46.175 1.00 81.94 80 HIS A N 1
ATOM 639 C CA . HIS A 1 80 ? 27.838 -2.006 -46.418 1.00 81.94 80 HIS A CA 1
ATOM 640 C C . HIS A 1 80 ? 28.634 -3.317 -46.412 1.00 81.94 80 HIS A C 1
ATOM 642 O O . HIS A 1 80 ? 29.810 -3.304 -46.762 1.00 81.94 80 HIS A O 1
ATOM 648 N N . MET A 1 81 ? 28.027 -4.427 -45.985 1.00 72.88 81 MET A N 1
ATOM 649 C CA . MET A 1 81 ? 28.660 -5.753 -45.966 1.00 72.88 81 MET A CA 1
ATOM 650 C C . MET A 1 81 ? 28.109 -6.705 -47.044 1.00 72.88 81 MET A C 1
ATOM 652 O O . MET A 1 81 ? 28.449 -7.887 -47.023 1.00 72.88 81 MET A O 1
ATOM 656 N N . SER A 1 82 ? 27.267 -6.207 -47.959 1.00 55.44 82 SER A N 1
ATOM 657 C CA . SER A 1 82 ? 26.826 -6.898 -49.183 1.00 55.44 82 SER A CA 1
ATOM 658 C C . SER A 1 82 ? 27.553 -6.341 -50.397 1.00 55.44 82 SER A C 1
ATOM 660 O O . SER A 1 82 ? 27.965 -7.143 -51.255 1.00 55.44 82 SER A O 1
#

InterPro domains:
  IPR002514 Transposase IS3/IS911family [PF01527] (1-64)
  IPR009057 Homedomain-like superfamily [SSF46689] (1-79)

Secondary structure (DSSP, 8-state):
-HHHHHHHHHTS---HHHHHHHHTS-HHHHHHHHHHHHHHHHHHHHHHHHHHHHHHHHHHHHHHHHHHHHHHHHHHHHHH--

Sequence (82 aa):
FKKEAVALVNEQGYTIAKAAASLGISDRTLRGWVVGNRQHSESELNEDQRTELKRLRKENKELRLEKEILKKASAFFAKHMS